Protein AF-A0A383EIY0-F1 (afdb_monomer)

Sequence (95 aa):
MIEKFKTLFFVKSSLISLYLALTIPLPLISIEKLKIPSIIIFALGLYLIINITSDYVETCSNKISYKSSFISKFFGKKNWEISWKDIKLIKSLPT

Solvent-accessible surface area (backbone atoms only — not comparable to full-atom values): 5319 Å² total; per-residue (Å²): 114,80,47,77,49,59,59,54,65,67,61,46,49,50,54,52,50,52,50,46,71,72,46,60,60,51,43,73,71,40,56,78,93,44,25,64,61,38,46,52,51,50,54,50,51,53,52,48,56,55,40,57,50,61,28,33,36,40,39,43,92,58,34,41,32,43,47,53,30,75,62,29,40,74,75,67,44,71,65,49,73,48,46,51,66,60,54,50,55,61,69,67,51,90,127

Nearest PDB structures (foldseek):
  5lsk-assembly1_N  TM=4.349E-01  e=6.338E+00  Homo sapiens

Radius of gyration: 19.4 Å; Cα contacts (8 Å, |Δi|>4): 103; chains: 1; bounding box: 46×28×49 Å

Foldseek 3Di:
DKDKAAQDPVVLVVQLVVLCVVLVVDLVPDDPVCNVVSVVVSVVVSVLSNQQRGWIWMDDPFKIKTDHGPSCVVVVDDIDMDTVVVVVVVVPDDD

Mean predicted aligned error: 5.63 Å

Secondary structure (DSSP, 8-state):
--EEEEPPHHHHHHHHHHHHHHHTHHHHHS-HHHHHHHHHHHHHHHHHHHHHTT-EEEE-SSEEEEE--HHHHHTT---EEEEHHHHHHHHHS--

Organism: NCBI:txid408172

Structure (mmCIF, N/CA/C/O backbone):
data_AF-A0A383EIY0-F1
#
_entry.id   AF-A0A383EIY0-F1
#
loop_
_atom_site.group_PDB
_atom_site.id
_atom_site.type_symbol
_atom_site.label_atom_id
_atom_site.label_alt_id
_atom_site.label_comp_id
_atom_site.label_asym_id
_atom_site.label_entity_id
_atom_site.label_seq_id
_atom_site.pdbx_PDB_ins_code
_atom_site.Cartn_x
_atom_site.Cartn_y
_atom_site.Cartn_z
_atom_site.occupancy
_atom_site.B_iso_or_equiv
_atom_site.auth_seq_id
_atom_site.auth_comp_id
_atom_site.auth_asym_id
_atom_site.auth_atom_id
_atom_site.pdbx_PDB_model_num
ATOM 1 N N . MET A 1 1 ? 9.873 8.756 -22.661 1.00 84.44 1 MET A N 1
ATOM 2 C CA . MET A 1 1 ? 8.581 8.926 -21.961 1.00 84.44 1 MET A CA 1
ATOM 3 C C . MET A 1 1 ? 8.695 8.262 -20.594 1.00 84.44 1 MET A C 1
ATOM 5 O O . MET A 1 1 ? 9.409 7.269 -20.506 1.00 84.44 1 MET A O 1
ATOM 9 N N . ILE A 1 2 ? 8.115 8.845 -19.540 1.00 88.81 2 ILE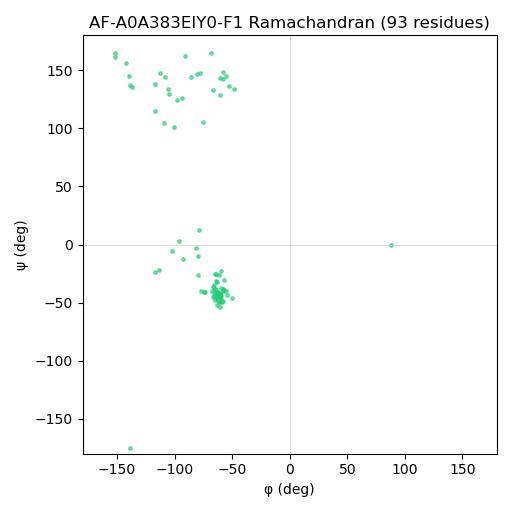 A N 1
ATOM 10 C CA . ILE A 1 2 ? 8.089 8.237 -18.199 1.00 88.81 2 ILE A CA 1
ATOM 11 C C . ILE A 1 2 ? 6.739 7.544 -18.037 1.00 88.81 2 ILE A C 1
ATOM 13 O O . ILE A 1 2 ? 5.707 8.199 -18.173 1.00 88.81 2 ILE A O 1
ATOM 17 N N . GLU A 1 3 ? 6.748 6.253 -17.731 1.00 92.19 3 GLU A N 1
ATOM 18 C CA . GLU A 1 3 ? 5.545 5.469 -17.455 1.00 92.19 3 GLU A CA 1
ATOM 19 C C . GLU A 1 3 ? 5.464 5.129 -15.966 1.00 92.19 3 GLU A C 1
ATOM 21 O O . GLU A 1 3 ? 6.480 4.912 -15.302 1.00 92.19 3 GLU A O 1
ATOM 26 N N . LYS A 1 4 ? 4.241 5.107 -15.425 1.00 92.44 4 LYS A N 1
ATOM 27 C CA . LYS A 1 4 ? 3.969 4.850 -14.006 1.00 92.44 4 LYS A CA 1
ATOM 28 C C . LYS A 1 4 ? 3.156 3.577 -13.846 1.00 92.44 4 LYS A C 1
ATOM 30 O O . LYS A 1 4 ? 1.978 3.545 -14.191 1.00 92.44 4 LYS A O 1
ATOM 35 N N . PHE A 1 5 ? 3.760 2.578 -13.225 1.00 91.25 5 PHE A N 1
ATOM 36 C CA . PHE A 1 5 ? 3.137 1.313 -12.868 1.00 91.25 5 PHE A CA 1
ATOM 37 C C . PHE A 1 5 ? 2.761 1.347 -11.391 1.00 91.25 5 PHE A C 1
ATOM 39 O O . PHE A 1 5 ? 3.604 1.214 -10.505 1.00 91.25 5 PHE A O 1
ATOM 46 N N . LYS A 1 6 ? 1.480 1.588 -11.124 1.00 91.12 6 LYS A N 1
ATOM 47 C CA . LYS A 1 6 ? 0.915 1.599 -9.770 1.00 91.12 6 LYS A CA 1
ATOM 48 C C . LYS A 1 6 ? 0.406 0.206 -9.409 1.00 91.12 6 LYS A C 1
ATOM 50 O O . LYS A 1 6 ? 0.136 -0.603 -10.296 1.00 91.12 6 LYS A O 1
ATOM 55 N N . THR A 1 7 ? 0.198 -0.040 -8.117 1.00 85.75 7 THR A N 1
ATOM 56 C CA . THR A 1 7 ? -0.595 -1.188 -7.657 1.00 85.75 7 THR A CA 1
ATOM 57 C C . THR A 1 7 ? -1.911 -1.256 -8.430 1.00 85.75 7 THR A C 1
ATOM 59 O O . THR A 1 7 ? -2.595 -0.239 -8.584 1.00 85.75 7 THR A O 1
ATOM 62 N N . LEU A 1 8 ? -2.265 -2.453 -8.906 1.00 89.75 8 LEU A N 1
ATOM 63 C CA . LEU A 1 8 ? -3.521 -2.682 -9.612 1.00 89.75 8 LEU A CA 1
ATOM 64 C C . LEU A 1 8 ? -4.696 -2.165 -8.782 1.00 89.75 8 LEU A C 1
ATOM 66 O O . LEU A 1 8 ? -4.776 -2.411 -7.576 1.00 89.75 8 LEU A O 1
ATOM 70 N N . PHE A 1 9 ? -5.626 -1.486 -9.451 1.00 89.12 9 PHE A N 1
ATOM 71 C CA . PHE A 1 9 ? -6.794 -0.902 -8.798 1.00 89.12 9 PHE A CA 1
ATOM 72 C C . PHE A 1 9 ? -7.576 -1.942 -7.984 1.00 89.12 9 PHE A C 1
ATOM 74 O O . PHE A 1 9 ? -7.904 -1.683 -6.831 1.00 89.12 9 PHE A O 1
ATOM 81 N N . PHE A 1 10 ? -7.781 -3.144 -8.535 1.00 91.44 10 PHE A N 1
ATOM 82 C CA . PHE A 1 10 ? -8.473 -4.238 -7.847 1.00 91.44 10 PHE A CA 1
ATOM 83 C C . PHE A 1 10 ? -7.767 -4.680 -6.566 1.00 91.44 10 PHE A C 1
ATOM 85 O O . PHE A 1 10 ? -8.414 -4.835 -5.535 1.00 91.44 10 PHE A O 1
ATOM 92 N N . VAL A 1 11 ? -6.439 -4.819 -6.600 1.00 92.06 11 VAL A N 1
ATOM 93 C CA . VAL A 1 11 ? -5.652 -5.203 -5.419 1.00 92.06 11 VAL A CA 1
ATOM 94 C C . VAL A 1 11 ? -5.745 -4.113 -4.353 1.00 92.06 11 VAL A C 1
ATOM 96 O O . VAL A 1 11 ? -6.050 -4.398 -3.196 1.00 92.06 11 VAL A O 1
ATOM 99 N N . LYS A 1 12 ? -5.554 -2.848 -4.745 1.00 92.94 12 LYS A N 1
ATOM 100 C CA . LYS A 1 12 ? -5.652 -1.708 -3.828 1.00 92.94 12 LYS A CA 1
ATOM 101 C C . LYS A 1 12 ? -7.049 -1.594 -3.213 1.00 92.94 12 LYS A C 1
ATOM 103 O O . LYS A 1 12 ? -7.164 -1.466 -1.997 1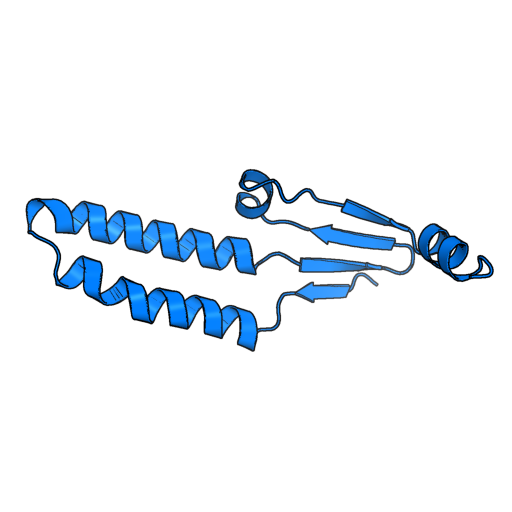.00 92.94 12 LYS A O 1
ATOM 108 N N . SER A 1 13 ? -8.098 -1.675 -4.02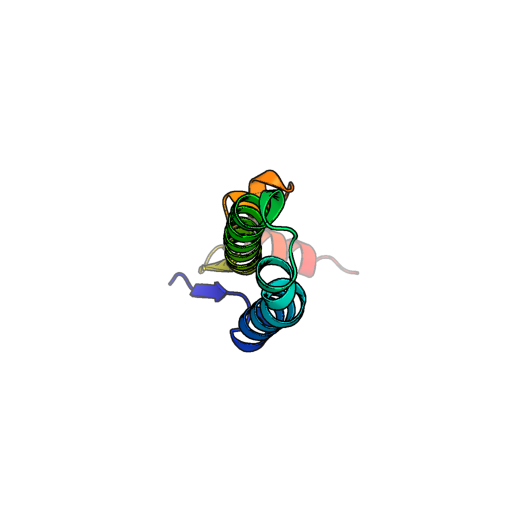9 1.00 94.62 13 SER A N 1
ATOM 109 C CA . SER A 1 13 ? -9.484 -1.616 -3.562 1.00 94.62 13 SER A CA 1
ATOM 110 C C . SER A 1 13 ? -9.806 -2.782 -2.633 1.00 94.62 13 SER A C 1
ATOM 112 O O . SER A 1 13 ? -10.370 -2.555 -1.572 1.00 94.62 13 SER A O 1
ATOM 114 N N . SER A 1 14 ? -9.398 -4.008 -2.976 1.00 96.25 14 SER A N 1
ATOM 115 C CA . SER A 1 14 ? -9.648 -5.192 -2.148 1.00 96.25 14 SER A CA 1
ATOM 116 C C . SER A 1 14 ? -9.019 -5.070 -0.761 1.00 96.25 14 SER A C 1
ATOM 118 O O . SER A 1 14 ? -9.659 -5.426 0.224 1.00 96.25 14 SER A O 1
ATOM 120 N N . LEU A 1 15 ? -7.791 -4.552 -0.662 1.00 95.06 15 LEU A N 1
ATOM 121 C CA . LEU A 1 15 ? -7.113 -4.354 0.623 1.00 95.06 15 LEU A CA 1
ATOM 122 C C . LEU A 1 15 ? -7.798 -3.279 1.477 1.00 95.06 15 LEU A C 1
ATOM 124 O O . LEU A 1 15 ? -7.955 -3.459 2.683 1.00 95.06 15 LEU A O 1
ATOM 128 N N . ILE A 1 16 ? -8.245 -2.184 0.856 1.00 96.00 16 ILE A N 1
ATOM 129 C CA . ILE A 1 16 ? -8.991 -1.124 1.549 1.00 96.00 16 ILE A CA 1
ATOM 130 C C . ILE A 1 16 ? -10.354 -1.650 2.017 1.00 96.00 16 ILE A C 1
ATOM 132 O O . ILE A 1 16 ? -10.730 -1.434 3.166 1.00 96.00 16 ILE A O 1
ATOM 136 N N . SER A 1 17 ? -11.077 -2.381 1.165 1.00 96.94 17 SER A N 1
ATOM 137 C CA . SER A 1 17 ? -12.356 -3.004 1.517 1.00 96.94 17 SER A CA 1
ATOM 138 C C . SER A 1 17 ? -12.206 -4.007 2.657 1.00 96.94 17 SER A C 1
ATOM 140 O O . SER A 1 17 ? -13.017 -3.992 3.579 1.00 96.94 17 SER A O 1
ATOM 142 N N . LEU A 1 18 ? -11.156 -4.832 2.636 1.00 96.94 18 LEU A N 1
ATOM 143 C CA . LEU A 1 18 ? -10.861 -5.773 3.716 1.00 96.94 18 LEU A CA 1
ATOM 144 C C . LEU A 1 18 ? -10.623 -5.042 5.043 1.00 96.94 18 LEU A C 1
ATOM 146 O O . LEU A 1 18 ? -11.187 -5.424 6.065 1.00 96.94 18 LEU A O 1
ATOM 150 N N . TYR A 1 19 ? -9.838 -3.961 5.024 1.00 96.81 19 TYR A N 1
ATOM 151 C CA . TYR A 1 19 ? -9.630 -3.125 6.204 1.00 96.81 19 TYR A CA 1
ATOM 152 C C . TYR A 1 19 ? -10.944 -2.556 6.738 1.00 96.81 19 TYR A C 1
ATOM 154 O O . TYR A 1 19 ? -11.228 -2.688 7.927 1.00 96.81 19 TYR A O 1
ATOM 162 N N . LEU A 1 20 ? -11.766 -1.966 5.870 1.00 96.88 20 LEU A N 1
ATOM 163 C CA . LEU A 1 20 ? -13.054 -1.392 6.257 1.00 96.88 20 LEU A CA 1
ATOM 164 C C . LEU A 1 20 ? -13.984 -2.450 6.861 1.00 96.88 20 LEU A C 1
ATOM 166 O O . LEU A 1 20 ? -14.531 -2.228 7.937 1.00 96.88 20 LEU A O 1
ATOM 170 N N . ALA A 1 21 ? -14.109 -3.613 6.220 1.00 97.00 21 ALA A N 1
ATOM 171 C CA . ALA A 1 21 ? -14.955 -4.704 6.698 1.00 97.00 21 ALA A CA 1
ATOM 172 C C . ALA A 1 21 ? -14.566 -5.167 8.110 1.00 97.00 21 ALA A C 1
ATOM 174 O O . ALA A 1 21 ? -15.434 -5.415 8.943 1.00 97.00 21 ALA A O 1
ATOM 175 N N . LEU A 1 22 ? -13.263 -5.238 8.393 1.00 95.12 22 LEU A N 1
ATOM 176 C CA . LEU A 1 22 ? -12.753 -5.676 9.690 1.00 95.12 22 LEU A CA 1
ATOM 177 C C . LEU A 1 22 ? -12.799 -4.584 10.765 1.00 95.12 22 LEU A C 1
ATOM 179 O O . LEU A 1 22 ? -12.842 -4.910 11.948 1.00 95.12 22 LEU A O 1
ATOM 183 N N . THR A 1 23 ? -12.763 -3.302 10.386 1.00 95.56 23 THR A N 1
ATOM 184 C CA . THR A 1 23 ? -12.519 -2.210 11.345 1.00 95.56 23 THR A CA 1
ATOM 185 C C . THR A 1 23 ? -13.689 -1.260 11.575 1.00 95.56 23 THR A C 1
ATOM 187 O O . THR A 1 23 ? -13.757 -0.671 12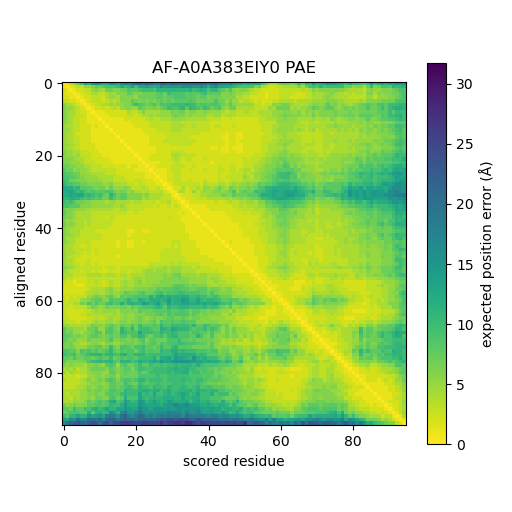.651 1.00 95.56 23 THR A O 1
ATOM 190 N N . ILE A 1 24 ? -14.653 -1.158 10.652 1.00 95.44 24 ILE A N 1
ATOM 191 C CA . ILE A 1 24 ? -15.879 -0.356 10.836 1.00 95.44 24 ILE A CA 1
ATOM 192 C C . ILE A 1 24 ? -16.660 -0.736 12.110 1.00 95.44 24 ILE A C 1
ATOM 194 O O . ILE A 1 24 ? -17.145 0.173 12.786 1.00 95.44 24 ILE A O 1
ATOM 198 N N . PRO A 1 25 ? -16.791 -2.023 12.493 1.00 94.19 25 PRO A N 1
ATOM 199 C CA . PRO A 1 25 ? -17.529 -2.379 13.704 1.00 94.19 25 PRO A CA 1
ATOM 200 C C . PRO A 1 25 ? -16.888 -1.873 15.006 1.00 94.19 25 PRO A C 1
ATOM 202 O O . PRO A 1 25 ? -17.603 -1.672 15.987 1.00 94.19 25 PRO A O 1
ATOM 205 N N . LEU A 1 26 ? -15.567 -1.642 15.045 1.00 92.06 26 LEU A N 1
ATOM 206 C CA . LEU A 1 26 ? -14.866 -1.282 16.286 1.00 92.06 26 LEU A CA 1
ATOM 207 C C . LEU A 1 26 ? -15.332 0.064 16.872 1.00 92.06 26 LEU A C 1
ATOM 209 O O . LEU A 1 26 ? -15.732 0.074 18.039 1.00 92.06 26 LEU A O 1
ATOM 213 N N . PRO A 1 27 ? -15.358 1.179 16.110 1.00 92.25 27 PRO A N 1
ATOM 214 C CA . PRO A 1 27 ? -15.906 2.442 16.604 1.00 92.25 27 PRO A CA 1
ATOM 215 C C . PRO A 1 27 ? -17.363 2.353 17.069 1.00 92.25 27 PRO A C 1
ATOM 217 O O . PRO A 1 27 ? -17.760 3.083 17.977 1.00 92.25 27 PRO A O 1
ATOM 220 N N . LEU A 1 28 ? -18.153 1.459 16.464 1.00 91.75 28 LEU A N 1
ATOM 221 C CA . LEU A 1 28 ? -19.579 1.296 16.758 1.00 91.75 28 LEU A CA 1
ATOM 222 C C . LEU A 1 28 ? -19.824 0.539 18.070 1.00 91.75 28 LEU A C 1
ATOM 224 O O . LEU A 1 28 ? -20.716 0.907 18.831 1.00 91.75 28 LEU A O 1
ATOM 228 N N . ILE A 1 29 ? -19.027 -0.497 18.341 1.00 93.75 29 ILE A N 1
ATOM 229 C CA . ILE A 1 29 ? -19.190 -1.399 19.496 1.00 93.75 29 ILE A CA 1
ATOM 230 C C . ILE A 1 29 ? -18.368 -0.931 20.714 1.00 93.75 29 ILE A C 1
ATOM 232 O O . ILE A 1 29 ? -18.566 -1.405 21.832 1.00 93.75 29 ILE A O 1
ATOM 236 N N . SER A 1 30 ? -17.456 0.026 20.530 1.00 91.69 30 SER A N 1
ATOM 237 C CA . SER A 1 30 ? -16.586 0.537 21.590 1.00 91.69 30 SER A CA 1
ATOM 238 C C . SER A 1 30 ? -17.345 1.118 22.797 1.00 91.69 30 SER A C 1
ATOM 240 O O . SER A 1 30 ? -18.320 1.860 22.661 1.00 91.69 30 SER A O 1
ATOM 242 N N . ILE A 1 31 ? -16.789 0.882 23.992 1.00 91.56 31 ILE A N 1
ATOM 243 C CA . ILE A 1 31 ? -17.174 1.524 25.261 1.00 91.56 31 ILE A CA 1
ATOM 244 C C . ILE A 1 31 ? -17.083 3.052 25.110 1.00 91.56 31 ILE A C 1
ATOM 246 O O . ILE A 1 31 ? -16.176 3.546 24.440 1.00 91.56 31 ILE A O 1
ATOM 250 N N . GLU A 1 32 ? -17.979 3.815 25.750 1.00 89.81 32 GLU A N 1
ATOM 251 C CA . GLU A 1 32 ? -18.096 5.279 25.585 1.00 89.81 32 GLU A CA 1
ATOM 252 C C . GLU A 1 32 ? -16.773 6.036 25.729 1.00 89.81 32 GLU A C 1
ATOM 254 O O . GLU A 1 32 ? -16.428 6.838 24.863 1.00 89.81 32 GLU A O 1
ATOM 259 N N . LYS A 1 33 ? -15.980 5.717 26.759 1.00 92.62 33 LYS A N 1
ATOM 260 C CA . LYS A 1 33 ? -14.662 6.335 26.989 1.00 92.62 33 LYS A CA 1
ATOM 261 C C . LYS A 1 33 ? -13.667 6.083 25.848 1.00 92.62 33 LYS A C 1
ATOM 263 O O . LYS A 1 33 ? -12.746 6.869 25.654 1.00 92.62 33 LYS A O 1
ATOM 268 N N . LEU A 1 34 ? -13.843 4.989 25.105 1.00 93.62 34 LEU A N 1
ATOM 269 C CA . LEU A 1 34 ? -12.958 4.553 24.027 1.00 93.62 34 LEU A CA 1
ATOM 270 C C . LEU A 1 34 ? -13.500 4.865 22.623 1.00 93.62 34 LEU A C 1
ATOM 272 O O . LEU A 1 34 ? -12.775 4.687 21.646 1.00 93.62 34 LEU A O 1
ATOM 276 N N . LYS A 1 35 ? -14.733 5.376 22.489 1.00 93.38 35 LYS A N 1
ATOM 277 C CA . LYS A 1 35 ? -15.326 5.676 21.173 1.00 93.38 35 LYS A CA 1
ATOM 278 C C . LYS A 1 35 ? -14.481 6.665 20.374 1.00 93.38 35 LYS A C 1
ATOM 280 O O . LYS A 1 35 ? -14.147 6.398 19.225 1.00 93.38 35 LYS A O 1
ATOM 285 N N . ILE A 1 36 ? -14.084 7.775 20.998 1.00 93.75 36 ILE A N 1
ATOM 286 C CA . ILE A 1 36 ? -13.245 8.802 20.361 1.00 93.75 36 ILE A CA 1
ATOM 287 C C . ILE A 1 36 ? -11.887 8.228 19.918 1.00 93.75 36 ILE A C 1
ATOM 289 O O . ILE A 1 36 ? -11.571 8.339 18.731 1.00 93.75 36 ILE A O 1
ATOM 293 N N . PRO A 1 37 ? -11.086 7.576 20.788 1.00 95.31 37 PRO A N 1
ATOM 294 C CA . PRO A 1 37 ? -9.821 6.996 20.345 1.00 95.31 37 PRO A CA 1
ATOM 295 C C . PRO A 1 37 ? -10.010 5.887 19.302 1.00 95.31 37 PRO A C 1
ATOM 297 O O . PRO A 1 37 ? -9.187 5.781 18.397 1.00 95.31 37 PRO A O 1
ATOM 300 N N . SER A 1 38 ? -11.102 5.116 19.349 1.00 94.56 38 SER A N 1
ATOM 301 C CA . SER A 1 38 ? -11.417 4.116 18.320 1.00 94.56 38 SER A CA 1
ATOM 302 C C . SER A 1 38 ? -11.624 4.753 16.940 1.00 94.56 38 SER A C 1
ATOM 304 O O . SER A 1 38 ? -11.042 4.290 15.961 1.00 94.56 38 SER A O 1
ATOM 306 N N . ILE A 1 39 ? -12.362 5.867 16.861 1.00 95.69 39 ILE A N 1
ATOM 307 C CA . ILE A 1 39 ? -12.549 6.631 15.616 1.00 95.69 39 ILE A CA 1
ATOM 308 C C . ILE A 1 39 ? -11.211 7.174 15.097 1.00 95.69 39 ILE A C 1
ATOM 310 O O . ILE A 1 39 ? -10.929 7.080 13.902 1.00 95.69 39 ILE A O 1
ATOM 314 N N . ILE A 1 40 ? -10.367 7.713 15.983 1.00 96.69 40 ILE A N 1
ATOM 315 C CA . ILE A 1 40 ? -9.049 8.247 15.606 1.00 96.69 40 ILE A CA 1
ATOM 316 C C . ILE A 1 40 ? -8.162 7.134 15.036 1.00 96.69 40 ILE A C 1
ATOM 318 O O . ILE A 1 40 ? -7.571 7.301 13.970 1.00 96.69 40 ILE A O 1
ATOM 322 N N . ILE A 1 41 ? -8.093 5.985 15.713 1.00 95.62 41 ILE A N 1
ATOM 323 C CA . ILE A 1 41 ? -7.291 4.835 15.274 1.00 95.62 41 ILE A CA 1
ATOM 324 C C . ILE A 1 41 ? -7.829 4.265 13.956 1.00 95.62 41 ILE A C 1
ATOM 326 O O . ILE A 1 41 ? -7.036 3.909 13.085 1.00 95.62 41 ILE A O 1
ATOM 330 N N . PHE A 1 42 ? -9.150 4.224 13.772 1.00 96.38 42 PHE A N 1
ATOM 331 C CA . PHE A 1 42 ? -9.775 3.838 12.507 1.00 96.38 42 PHE A CA 1
ATOM 332 C C . PHE A 1 42 ? -9.361 4.774 11.358 1.00 96.38 42 PHE A C 1
ATOM 334 O O . PHE A 1 42 ? -8.896 4.323 10.313 1.00 96.38 42 PHE A O 1
ATOM 341 N N . ALA A 1 43 ? -9.445 6.092 11.549 1.00 96.44 43 ALA A N 1
ATOM 342 C CA . ALA A 1 43 ? -9.021 7.044 10.524 1.00 96.44 43 ALA A CA 1
ATOM 343 C C . ALA A 1 43 ? -7.517 6.922 10.209 1.00 96.44 43 ALA A C 1
ATOM 345 O O . ALA A 1 43 ? -7.112 6.948 9.044 1.00 96.44 43 ALA A O 1
ATOM 346 N N . LEU A 1 44 ? -6.688 6.735 11.241 1.00 95.94 44 LEU A N 1
ATOM 347 C CA . LEU A 1 44 ? -5.242 6.574 11.102 1.00 95.94 44 LEU A CA 1
ATOM 348 C C . LEU A 1 44 ? -4.892 5.280 10.352 1.00 95.94 44 LEU A C 1
ATOM 350 O O . LEU A 1 44 ? -4.076 5.304 9.432 1.00 95.94 44 LEU A O 1
ATOM 354 N N . GLY A 1 45 ? -5.537 4.161 10.684 1.00 95.00 45 GLY A N 1
ATOM 355 C CA . GLY A 1 45 ? -5.343 2.891 9.985 1.00 95.00 45 GLY A CA 1
ATOM 356 C C . GLY A 1 45 ? -5.772 2.957 8.517 1.00 95.00 45 GLY A C 1
ATOM 357 O O . GLY A 1 45 ? -5.039 2.481 7.646 1.00 95.00 45 GLY A O 1
ATOM 358 N N . LEU A 1 46 ? -6.891 3.628 8.222 1.00 95.44 46 LEU A N 1
ATOM 359 C CA . LEU A 1 46 ? -7.341 3.858 6.849 1.00 95.44 46 LEU A CA 1
ATOM 360 C C . LEU A 1 46 ? -6.309 4.672 6.054 1.00 95.44 46 LEU A C 1
ATOM 362 O O . LEU A 1 46 ? -5.955 4.321 4.926 1.00 95.44 46 LEU A O 1
ATOM 366 N N . TYR A 1 47 ? -5.779 5.736 6.658 1.00 94.31 47 TYR A N 1
ATOM 367 C CA . TYR A 1 47 ? -4.717 6.541 6.062 1.00 94.31 47 TYR A CA 1
ATOM 368 C C . TYR A 1 47 ? -3.457 5.708 5.774 1.00 94.31 47 TYR A C 1
ATOM 370 O O . TYR A 1 47 ? -2.896 5.791 4.677 1.00 94.31 47 TYR A O 1
ATOM 378 N N . LEU A 1 48 ? -3.039 4.854 6.715 1.00 92.75 48 LEU A N 1
ATOM 379 C CA . LEU A 1 48 ? -1.876 3.979 6.549 1.00 92.75 48 LEU A CA 1
ATOM 380 C C . LEU A 1 48 ? -2.046 3.001 5.382 1.00 92.75 48 LEU A C 1
ATOM 382 O O . LEU A 1 48 ? -1.151 2.916 4.536 1.00 92.75 48 LEU A O 1
ATOM 386 N N . ILE A 1 49 ? -3.176 2.288 5.291 1.00 93.44 49 ILE A N 1
ATOM 387 C CA . ILE A 1 49 ? -3.365 1.283 4.234 1.00 93.44 49 ILE A CA 1
ATOM 388 C C . ILE A 1 49 ? -3.435 1.918 2.846 1.00 93.44 49 ILE A C 1
ATOM 390 O O . ILE A 1 49 ? -2.860 1.390 1.890 1.00 93.44 49 ILE A O 1
ATOM 394 N N . ILE A 1 50 ? -4.051 3.097 2.729 1.00 92.12 50 ILE A N 1
ATOM 395 C CA . ILE A 1 50 ? -4.059 3.856 1.477 1.00 92.12 50 ILE A CA 1
ATOM 396 C C . ILE A 1 50 ? -2.630 4.235 1.083 1.00 92.12 50 ILE A C 1
ATOM 398 O O . ILE A 1 50 ? -2.272 4.123 -0.090 1.00 92.12 50 ILE A O 1
ATOM 402 N N . ASN A 1 51 ? -1.797 4.661 2.032 1.00 91.25 51 ASN A N 1
ATOM 403 C CA . ASN A 1 51 ? -0.456 5.138 1.718 1.00 91.25 51 ASN A CA 1
ATOM 404 C C . ASN A 1 51 ? 0.514 3.999 1.362 1.00 91.25 51 ASN A C 1
ATOM 406 O O . ASN A 1 51 ? 1.272 4.108 0.399 1.00 91.25 51 ASN A O 1
ATOM 410 N N . ILE A 1 52 ? 0.449 2.874 2.079 1.00 87.69 52 ILE A N 1
ATOM 411 C CA . ILE A 1 52 ? 1.285 1.693 1.805 1.00 87.69 52 ILE A CA 1
ATOM 412 C C . ILE A 1 52 ? 0.938 1.072 0.445 1.00 87.69 52 ILE A C 1
ATOM 414 O O . ILE A 1 52 ? 1.820 0.604 -0.273 1.00 87.69 52 ILE A O 1
ATOM 418 N N . THR A 1 53 ? -0.338 1.099 0.051 1.00 90.69 53 THR A N 1
ATOM 419 C CA . THR A 1 53 ? -0.792 0.581 -1.255 1.00 90.69 53 THR A CA 1
ATOM 420 C C . THR A 1 53 ? -0.578 1.554 -2.417 1.00 90.69 53 THR A C 1
ATOM 422 O O . THR A 1 53 ? -0.862 1.209 -3.567 1.00 90.69 53 THR A O 1
ATOM 425 N N . SER A 1 54 ? -0.083 2.765 -2.146 1.00 89.88 54 SER A N 1
ATOM 426 C CA . SER A 1 54 ? 0.145 3.810 -3.154 1.00 89.88 54 SER A CA 1
ATOM 427 C C . SER A 1 54 ? 1.577 3.866 -3.687 1.00 89.88 54 SER A C 1
ATOM 429 O O . SER A 1 54 ? 1.870 4.731 -4.513 1.00 89.88 54 SER A O 1
ATOM 431 N N . ASP A 1 55 ? 2.448 2.953 -3.255 1.00 91.06 55 ASP A N 1
ATOM 432 C CA . ASP A 1 55 ? 3.767 2.760 -3.858 1.00 91.06 55 ASP A CA 1
ATOM 433 C C . ASP A 1 55 ? 3.636 2.435 -5.358 1.00 91.06 55 ASP A C 1
ATOM 435 O O . ASP A 1 55 ? 2.652 1.839 -5.812 1.00 91.06 55 ASP A O 1
ATOM 439 N N . TYR A 1 56 ? 4.625 2.853 -6.147 1.00 92.38 56 TYR A N 1
ATOM 440 C CA . TYR A 1 56 ? 4.608 2.657 -7.594 1.00 92.38 56 TYR A CA 1
ATOM 441 C C . TYR A 1 56 ? 6.016 2.560 -8.177 1.00 92.38 56 TYR A C 1
ATOM 443 O O . TYR A 1 56 ? 7.006 2.977 -7.575 1.00 92.38 56 TYR A O 1
ATOM 451 N N . VAL A 1 57 ? 6.091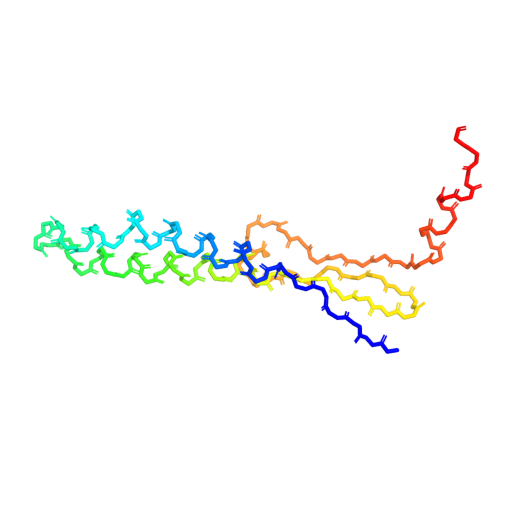 2.006 -9.380 1.00 93.50 57 VAL A N 1
ATOM 452 C CA . VAL A 1 57 ? 7.308 1.916 -10.180 1.00 93.50 57 VAL A CA 1
ATOM 453 C C . VAL A 1 57 ? 7.222 2.926 -11.318 1.00 93.50 57 VAL A C 1
ATOM 455 O O . VAL A 1 57 ? 6.203 3.036 -11.994 1.00 93.50 57 VAL A O 1
ATOM 458 N N . GLU A 1 58 ? 8.298 3.668 -11.535 1.00 94.62 58 GLU A N 1
ATOM 459 C CA . GLU A 1 58 ? 8.493 4.515 -12.707 1.00 94.62 58 GLU A CA 1
ATOM 460 C C . GLU A 1 58 ? 9.481 3.839 -13.650 1.00 94.62 58 GLU A C 1
ATOM 462 O O . GLU A 1 58 ? 10.580 3.465 -13.231 1.00 94.62 58 GLU A O 1
ATOM 467 N N . THR A 1 59 ? 9.124 3.723 -14.923 1.00 93.81 59 THR A N 1
ATOM 468 C CA . THR A 1 59 ? 10.061 3.326 -15.975 1.00 93.81 59 THR A CA 1
ATOM 469 C C . THR A 1 59 ? 10.292 4.495 -16.919 1.00 93.81 59 THR A C 1
ATOM 471 O O . THR A 1 59 ? 9.424 5.337 -17.158 1.00 93.81 59 THR A O 1
ATOM 474 N N . CYS A 1 60 ? 11.498 4.569 -17.460 1.00 92.19 60 CYS A N 1
ATOM 475 C CA . CYS A 1 60 ? 11.808 5.423 -18.593 1.00 92.19 60 CYS A CA 1
ATOM 476 C C . CYS A 1 60 ? 12.730 4.674 -19.557 1.00 92.19 60 CYS A C 1
ATOM 478 O O . CYS A 1 60 ? 13.053 3.507 -19.345 1.00 92.19 60 CYS A O 1
ATOM 480 N N . SER A 1 61 ? 13.195 5.345 -20.609 1.00 91.31 61 SER A N 1
ATOM 481 C CA . SER A 1 61 ? 14.075 4.744 -21.619 1.00 91.31 61 SER A CA 1
ATOM 482 C C . SER A 1 61 ? 15.400 4.212 -21.061 1.00 91.31 61 SER A C 1
ATOM 484 O O . SER A 1 61 ? 16.003 3.334 -21.671 1.00 91.31 61 SER A O 1
ATOM 486 N N . ASN A 1 62 ? 15.860 4.716 -19.908 1.00 93.38 62 ASN A N 1
ATOM 487 C CA . ASN A 1 62 ? 17.212 4.452 -19.401 1.00 93.38 62 ASN A CA 1
ATOM 488 C C . ASN A 1 62 ? 17.231 3.691 -18.067 1.00 93.38 62 ASN A C 1
ATOM 490 O O . ASN A 1 62 ? 18.233 3.043 -17.760 1.00 93.38 62 ASN A O 1
ATOM 494 N N . LYS A 1 63 ? 16.153 3.754 -17.276 1.00 93.31 63 LYS A N 1
ATOM 495 C CA . LYS A 1 63 ? 16.098 3.163 -15.936 1.00 93.31 63 LYS A CA 1
ATOM 496 C C . LYS A 1 63 ? 14.692 2.745 -15.516 1.00 93.31 63 LYS A C 1
ATOM 498 O O . LYS A 1 63 ? 13.693 3.194 -16.079 1.00 93.31 63 LYS A O 1
ATOM 503 N N . ILE A 1 64 ? 14.656 1.938 -14.466 1.00 94.62 64 ILE A N 1
ATOM 504 C CA . ILE A 1 64 ? 13.485 1.616 -13.656 1.00 94.62 64 ILE A CA 1
ATOM 505 C C . ILE A 1 64 ? 13.738 2.115 -12.232 1.00 94.62 64 ILE A C 1
ATOM 507 O O . ILE A 1 64 ? 14.847 2.000 -11.711 1.00 94.62 64 ILE A O 1
ATOM 511 N N . SER A 1 65 ? 12.731 2.709 -11.601 1.00 93.62 65 SER A N 1
ATOM 512 C CA . SER A 1 65 ? 12.842 3.200 -10.230 1.00 93.62 65 SER A CA 1
ATOM 513 C C . SER A 1 65 ? 11.596 2.897 -9.420 1.00 93.62 65 SER A C 1
ATOM 515 O O . SER A 1 65 ? 10.477 3.069 -9.894 1.00 93.62 65 SER A O 1
ATOM 517 N N . TYR A 1 66 ? 11.793 2.463 -8.184 1.00 92.56 66 TYR A N 1
ATOM 518 C CA . TYR A 1 66 ? 10.729 2.260 -7.216 1.00 92.56 66 TYR A CA 1
ATOM 519 C C . TYR A 1 66 ? 10.565 3.506 -6.354 1.00 92.56 66 TYR A C 1
ATOM 521 O O . TYR A 1 66 ? 11.521 3.995 -5.741 1.00 92.56 66 TYR A O 1
ATOM 529 N N . LYS A 1 67 ? 9.338 4.020 -6.309 1.00 91.38 67 LYS A N 1
ATOM 530 C CA . LYS A 1 67 ? 8.945 5.177 -5.514 1.00 91.38 67 LYS A CA 1
ATOM 531 C C . LYS A 1 67 ? 8.064 4.697 -4.368 1.00 91.38 67 LYS A C 1
ATOM 533 O O . LYS A 1 67 ? 6.892 4.373 -4.562 1.00 91.38 67 LYS A O 1
ATOM 538 N N . SER A 1 68 ? 8.640 4.668 -3.172 1.00 89.56 68 SER A N 1
ATOM 539 C CA . SER A 1 68 ? 7.903 4.394 -1.947 1.00 89.56 68 SER A CA 1
ATOM 540 C C . SER A 1 68 ? 7.276 5.665 -1.385 1.00 89.56 68 SER A C 1
ATOM 542 O O . SER A 1 68 ? 7.839 6.768 -1.451 1.00 89.56 68 SER A O 1
ATOM 544 N N . SER A 1 69 ? 6.087 5.506 -0.817 1.00 85.06 69 SER A N 1
ATOM 545 C CA . SER A 1 69 ? 5.415 6.551 -0.069 1.00 85.06 69 SER A CA 1
ATOM 546 C C . SER A 1 69 ? 6.131 6.861 1.247 1.00 85.06 69 SER A C 1
ATOM 548 O O . SER A 1 69 ? 6.984 6.104 1.713 1.00 85.06 69 SER A O 1
ATOM 550 N N . PHE A 1 70 ? 5.801 7.995 1.870 1.00 82.94 70 PHE A N 1
ATOM 551 C CA . PHE A 1 70 ? 6.437 8.411 3.126 1.00 82.94 70 PHE A CA 1
ATOM 552 C C . PHE A 1 70 ? 6.294 7.352 4.230 1.00 82.94 70 PHE A C 1
ATOM 554 O O . PHE A 1 70 ? 7.244 7.064 4.953 1.00 82.94 70 PHE A O 1
ATOM 561 N N . ILE A 1 71 ? 5.126 6.718 4.305 1.00 83.00 71 ILE A N 1
ATOM 562 C CA . ILE A 1 71 ? 4.847 5.676 5.294 1.00 83.00 71 ILE A CA 1
ATOM 563 C C . ILE A 1 71 ? 5.583 4.387 4.942 1.00 83.00 71 ILE A C 1
ATOM 565 O O . ILE A 1 71 ? 6.202 3.785 5.812 1.00 83.00 71 ILE A O 1
ATOM 569 N N . SER A 1 72 ? 5.625 4.003 3.668 1.00 83.12 72 SER A N 1
ATOM 570 C CA . SER A 1 72 ? 6.437 2.868 3.225 1.00 83.12 72 SER A CA 1
ATOM 571 C C . SER A 1 72 ? 7.922 3.050 3.571 1.00 83.12 72 SER A C 1
ATOM 573 O O . SER A 1 72 ? 8.564 2.100 4.016 1.00 83.12 72 SER A O 1
ATOM 575 N N . LYS A 1 73 ? 8.458 4.275 3.458 1.00 86.00 73 LYS A N 1
ATOM 576 C CA . LYS A 1 73 ? 9.823 4.607 3.907 1.00 86.00 73 LYS A CA 1
ATOM 577 C C . LYS A 1 73 ? 10.000 4.449 5.409 1.00 86.00 73 LYS A C 1
ATOM 579 O O . LYS A 1 73 ? 11.020 3.910 5.829 1.00 86.00 73 LYS A O 1
ATOM 584 N N . PHE A 1 74 ? 9.019 4.883 6.199 1.00 84.94 74 PHE A N 1
ATOM 585 C CA . PHE A 1 74 ? 9.031 4.699 7.650 1.00 84.94 74 PHE A CA 1
ATOM 586 C C . PHE A 1 74 ? 9.080 3.210 8.036 1.00 84.94 74 PHE A C 1
ATOM 588 O O . PHE A 1 74 ? 9.834 2.833 8.924 1.00 84.94 74 PHE A O 1
ATOM 595 N N . PHE A 1 75 ? 8.382 2.345 7.293 1.00 82.62 75 PHE A N 1
ATOM 596 C CA . PHE A 1 75 ? 8.440 0.883 7.443 1.00 82.62 75 PHE A CA 1
ATOM 597 C C . PHE A 1 75 ? 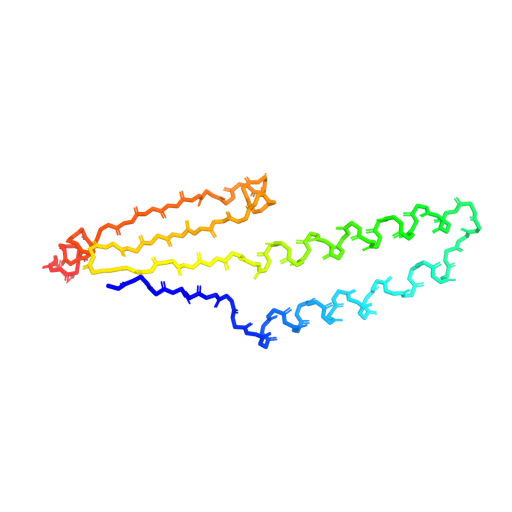9.679 0.220 6.798 1.00 82.62 75 PHE A C 1
ATOM 599 O O . PHE A 1 75 ? 9.723 -0.998 6.643 1.00 82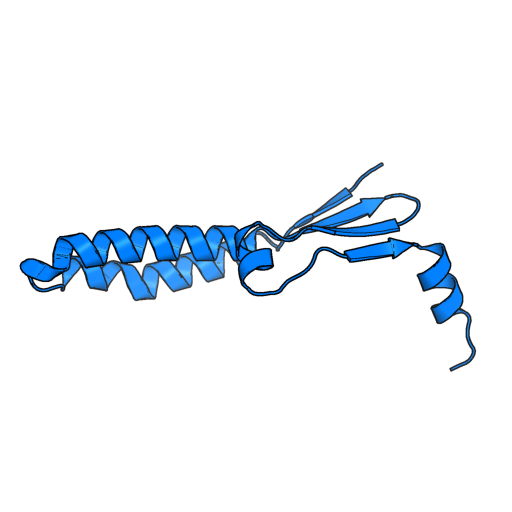.62 75 PHE A O 1
ATOM 606 N N . GLY A 1 76 ? 10.694 0.994 6.402 1.00 81.12 76 GLY A N 1
ATOM 607 C CA . GLY A 1 76 ? 11.968 0.475 5.896 1.00 81.12 76 GLY A CA 1
ATOM 608 C C . GLY A 1 76 ? 12.023 0.209 4.388 1.00 81.12 76 GLY A C 1
ATOM 609 O O . GLY A 1 7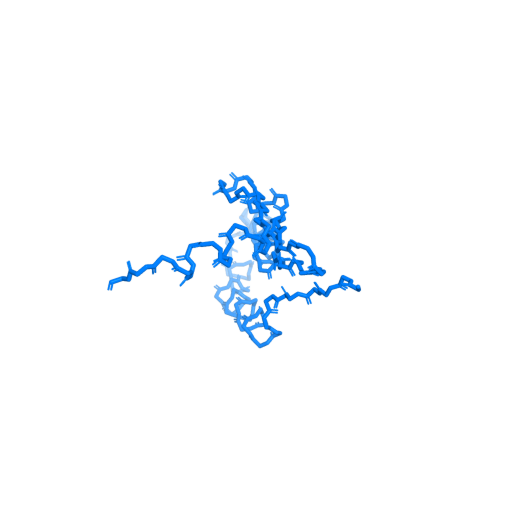6 ? 13.085 -0.161 3.880 1.00 81.12 76 GLY A O 1
ATOM 610 N N . LYS A 1 77 ? 10.941 0.447 3.628 1.00 83.94 77 LYS A N 1
ATOM 611 C CA . LYS A 1 77 ? 10.983 0.357 2.159 1.00 83.94 77 LYS A CA 1
ATOM 612 C C . LYS A 1 77 ? 11.699 1.569 1.570 1.00 83.94 77 LYS A C 1
ATOM 614 O O . LYS A 1 77 ? 11.148 2.670 1.478 1.00 83.94 77 LYS A O 1
ATOM 619 N N . LYS A 1 78 ? 12.933 1.362 1.122 1.00 86.94 78 LYS A N 1
ATOM 620 C CA . LYS A 1 78 ? 13.733 2.403 0.471 1.00 86.94 78 LYS A CA 1
ATOM 621 C C . LYS A 1 78 ? 13.345 2.561 -0.997 1.00 86.94 78 LYS A C 1
ATOM 623 O O . LYS A 1 78 ? 13.014 1.594 -1.679 1.00 86.94 78 LYS A O 1
ATOM 628 N N . ASN A 1 79 ? 13.433 3.799 -1.475 1.00 90.12 79 ASN A N 1
ATOM 629 C CA . ASN A 1 79 ? 13.488 4.056 -2.908 1.00 90.12 79 ASN A CA 1
ATOM 630 C C . ASN A 1 79 ? 14.726 3.366 -3.481 1.00 90.12 79 ASN A C 1
ATOM 632 O O . ASN A 1 79 ? 15.785 3.381 -2.851 1.00 90.12 79 ASN A O 1
ATOM 636 N N . TRP A 1 80 ? 14.607 2.834 -4.686 1.00 91.38 80 TRP A N 1
ATOM 637 C CA . TRP A 1 80 ? 15.747 2.324 -5.432 1.00 91.38 80 TRP A CA 1
ATOM 638 C C . TRP A 1 80 ? 15.581 2.659 -6.907 1.00 91.38 80 TRP A C 1
ATOM 640 O O . TRP A 1 80 ? 14.470 2.886 -7.391 1.00 91.38 80 TRP A O 1
ATOM 650 N N . GLU A 1 81 ? 16.693 2.713 -7.622 1.00 93.94 81 GLU A N 1
ATOM 651 C CA . GLU A 1 81 ? 16.711 2.845 -9.070 1.00 93.94 81 GLU A CA 1
ATOM 652 C C . GLU A 1 81 ? 17.797 1.954 -9.655 1.00 93.94 81 GLU A C 1
ATOM 654 O O . GLU A 1 81 ? 18.836 1.745 -9.034 1.00 93.94 81 GLU A O 1
ATOM 659 N N . ILE A 1 82 ? 17.526 1.397 -10.831 1.00 93.94 82 ILE A N 1
ATOM 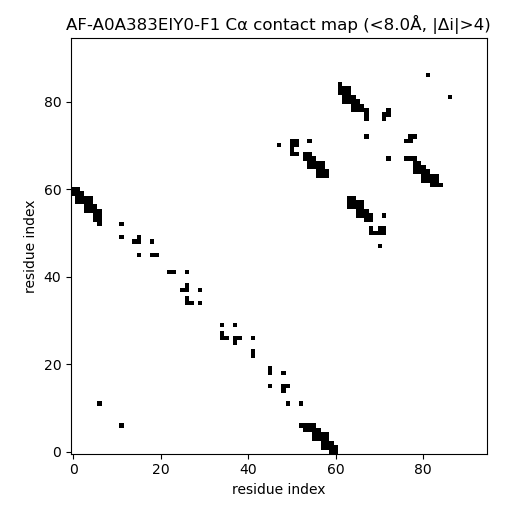660 C CA . ILE A 1 82 ? 18.438 0.510 -11.551 1.00 93.94 82 ILE A CA 1
ATOM 661 C C . ILE A 1 82 ? 18.409 0.907 -13.026 1.00 93.94 82 ILE A C 1
ATOM 663 O O . ILE A 1 82 ? 17.337 1.139 -13.598 1.00 93.94 82 ILE A O 1
ATOM 667 N N . SER A 1 83 ? 19.581 0.995 -13.658 1.00 94.50 83 SER A N 1
ATOM 668 C CA . SER A 1 83 ? 19.662 1.290 -15.086 1.00 94.50 83 SER A CA 1
ATOM 669 C C . SER A 1 83 ? 19.347 0.050 -15.929 1.00 94.50 83 SER A C 1
ATOM 671 O O . SER A 1 83 ? 19.683 -1.081 -15.574 1.00 94.50 83 SER A O 1
ATOM 673 N N . TRP A 1 84 ? 18.744 0.246 -17.104 1.00 93.44 84 TRP A N 1
ATOM 674 C CA . TRP A 1 84 ? 18.518 -0.865 -18.035 1.00 93.44 84 TRP A CA 1
ATOM 675 C C . TRP A 1 84 ? 19.822 -1.466 -18.556 1.00 93.44 84 TRP A C 1
ATOM 677 O O . TRP A 1 84 ? 19.832 -2.629 -18.952 1.00 93.44 84 TRP A O 1
ATOM 687 N N . LYS A 1 85 ? 20.910 -0.686 -18.573 1.00 93.06 85 LYS A N 1
ATOM 688 C CA . LYS A 1 85 ? 22.233 -1.167 -18.976 1.00 93.06 85 LYS A CA 1
ATOM 689 C C . LYS A 1 85 ? 22.704 -2.258 -18.019 1.00 93.06 85 LYS A C 1
ATOM 691 O O . LYS A 1 85 ? 23.078 -3.328 -18.483 1.00 93.06 85 LYS A O 1
ATOM 696 N N . ASP A 1 86 ? 22.580 -2.025 -16.717 1.00 92.00 86 ASP A N 1
ATOM 697 C CA . ASP A 1 86 ? 23.000 -2.983 -15.690 1.00 92.00 86 ASP A CA 1
ATOM 698 C C . ASP A 1 86 ? 22.148 -4.259 -15.744 1.00 92.00 86 ASP A C 1
ATOM 700 O O . ASP A 1 86 ? 22.680 -5.365 -15.736 1.00 92.00 86 ASP A O 1
ATOM 704 N N . ILE A 1 87 ? 20.829 -4.122 -15.926 1.00 90.88 87 ILE A N 1
ATOM 705 C CA . ILE A 1 87 ? 19.915 -5.268 -16.081 1.00 90.88 87 ILE A CA 1
ATOM 706 C C . ILE A 1 87 ? 20.268 -6.105 -17.321 1.00 90.88 87 ILE A C 1
ATOM 708 O O . ILE A 1 87 ? 20.285 -7.336 -17.259 1.00 90.88 87 ILE A O 1
ATOM 712 N N . LYS A 1 88 ? 20.559 -5.457 -18.458 1.00 91.19 88 LYS A N 1
ATOM 713 C CA . LYS A 1 88 ? 20.947 -6.148 -19.699 1.00 91.19 88 LYS A CA 1
ATOM 714 C C . LYS A 1 88 ? 22.283 -6.876 -19.555 1.00 91.19 88 LYS A C 1
ATOM 716 O O . LYS A 1 88 ? 22.395 -7.985 -20.064 1.00 91.19 88 LYS A O 1
ATOM 721 N N . LEU A 1 89 ? 23.249 -6.284 -18.847 1.00 91.56 89 LEU A N 1
ATOM 722 C CA . LEU A 1 89 ? 24.544 -6.909 -18.565 1.00 91.56 89 LEU A CA 1
ATOM 723 C C . LEU A 1 89 ? 24.382 -8.192 -17.737 1.00 91.56 89 LEU A C 1
ATOM 725 O O . LEU A 1 89 ? 24.943 -9.221 -18.105 1.00 91.56 89 LEU A O 1
ATOM 729 N N . ILE A 1 90 ? 23.552 -8.162 -16.687 1.00 88.75 90 ILE A N 1
ATOM 730 C CA . ILE A 1 90 ? 23.245 -9.352 -15.873 1.00 88.75 90 ILE A CA 1
ATOM 731 C C . ILE A 1 90 ? 22.589 -10.439 -16.731 1.00 88.75 90 ILE A C 1
ATOM 733 O O . ILE A 1 90 ? 22.981 -11.597 -16.659 1.00 88.75 90 ILE A O 1
ATOM 737 N N . LYS A 1 91 ? 21.621 -10.078 -17.585 1.00 87.75 91 LYS A N 1
ATOM 738 C CA . LYS A 1 91 ? 20.940 -11.041 -18.467 1.00 87.75 91 LYS A CA 1
ATOM 739 C C . LYS A 1 91 ? 21.878 -11.681 -19.498 1.00 87.75 91 LYS A C 1
ATOM 741 O O . LYS A 1 91 ? 21.628 -12.800 -19.925 1.00 87.75 91 LYS A O 1
ATOM 746 N N . SER A 1 92 ? 22.906 -10.959 -19.941 1.00 86.88 92 SER A N 1
ATOM 747 C CA . SER A 1 92 ? 23.874 -11.468 -20.918 1.00 86.88 92 SER A CA 1
ATOM 748 C C . SER A 1 92 ? 24.939 -12.392 -20.327 1.00 86.88 92 SER A C 1
ATOM 750 O O . SER A 1 92 ? 25.684 -12.995 -21.096 1.00 86.88 92 SER A O 1
ATOM 752 N N . LEU A 1 93 ? 25.036 -12.504 -18.995 1.00 87.00 93 LEU A N 1
ATOM 753 C CA . LEU A 1 93 ? 25.934 -13.478 -18.383 1.00 87.00 93 LEU A CA 1
ATOM 754 C C . LEU A 1 93 ? 25.430 -14.901 -18.693 1.00 87.00 93 LEU A C 1
ATOM 756 O O . LEU A 1 93 ? 24.237 -15.165 -18.517 1.00 87.00 93 LEU A O 1
ATOM 760 N N . PRO A 1 94 ? 26.304 -15.825 -19.134 1.00 76.75 94 PRO A N 1
ATOM 761 C CA . PRO A 1 94 ? 25.935 -17.230 -19.244 1.00 76.75 94 PRO A CA 1
ATOM 762 C C . PRO A 1 94 ? 25.558 -17.750 -17.850 1.00 76.75 94 PRO A C 1
ATOM 764 O O . PRO A 1 94 ? 26.288 -17.516 -16.884 1.00 76.75 94 PRO A O 1
ATOM 767 N N . THR A 1 95 ? 24.387 -18.380 -17.758 1.00 64.62 95 THR A N 1
ATOM 768 C CA . THR A 1 95 ? 23.833 -18.988 -16.535 1.00 64.62 95 THR A CA 1
ATOM 769 C C . THR A 1 95 ? 24.071 -20.485 -16.527 1.00 64.62 95 THR A C 1
ATOM 771 O O . THR A 1 95 ? 24.093 -21.074 -17.632 1.00 64.62 95 THR A O 1
#

pLDDT: mean 91.35, std 4.89, range [64.62, 97.0]